Protein AF-A0A2I0T0V7-F1 (afdb_monomer_lite)

Organism: NCBI:txid1758121

pLDDT: mean 85.37, std 17.2, range [38.0, 98.38]

Foldseek 3Di:
DQQPDDQDDDPVCLQVLDGDRPDDDDPLVVVLVSQCSDPDPVSHDDPVRSCVRPVNVPDDDPVVVVVVVVVVVVPDDDD

Secondary structure (DSSP, 8-state):
--SSS-S-SSHHHHHHT----SS---HHHHHHHHHHT-SSGGGSPPHHHHHHSHHHHT---HHHHHHHHHHHHHS----

InterPro domains:
  IPR000719 Protein kinase domain [PS50011] (1-56)
  IPR011009 Protein kinase-like domain superfamily [SSF56112] (1-68)
  IPR051138 PIM Serine/Threonine Kinase [PTHR22984] (1-59)

Radius of gyration: 16.41 Å; chains: 1; bounding box: 50×20×38 Å

Sequence (79 aa):
MVCGDVPFEQDEDIIRGQVFFRRRVSRECQDLIGWCLSMRPSDRPSLEDVFNHPWLQGIHLPQETAEIHLHSLIQEPGK

Structure (mmCIF, N/CA/C/O backbone):
data_AF-A0A2I0T0V7-F1
#
_entry.id   AF-A0A2I0T0V7-F1
#
loop_
_atom_site.group_PDB
_atom_site.id
_atom_site.type_symbol
_atom_site.label_atom_id
_atom_site.label_alt_id
_atom_site.label_comp_id
_atom_site.label_asym_id
_atom_site.label_entity_id
_atom_site.label_seq_id
_atom_site.pdbx_PDB_ins_code
_atom_site.Cartn_x
_atom_site.Cartn_y
_atom_site.Cartn_z
_atom_site.occupancy
_atom_site.B_iso_or_equiv
_atom_site.auth_seq_id
_atom_site.auth_comp_id
_atom_site.auth_asym_id
_atom_site.auth_atom_id
_atom_site.pdbx_PDB_model_num
ATOM 1 N N . MET A 1 1 ? -11.939 -4.349 0.913 1.00 84.06 1 MET A N 1
ATOM 2 C CA . MET A 1 1 ? -11.700 -4.182 2.365 1.00 84.06 1 MET A CA 1
ATOM 3 C C . MET A 1 1 ? -11.665 -2.715 2.804 1.00 84.06 1 MET A C 1
ATOM 5 O O . MET A 1 1 ? -12.599 -2.358 3.490 1.00 84.06 1 MET A O 1
ATOM 9 N N . VAL A 1 2 ? -10.761 -1.818 2.382 1.00 93.25 2 VAL A N 1
ATOM 10 C CA . VAL A 1 2 ? -10.887 -0.378 2.773 1.00 93.25 2 VAL A CA 1
ATOM 11 C C . VAL A 1 2 ? -11.561 0.520 1.723 1.00 93.25 2 VAL A C 1
ATOM 13 O O . VAL A 1 2 ? -12.271 1.459 2.071 1.00 93.25 2 VAL A O 1
ATOM 16 N N . CYS A 1 3 ? -11.428 0.186 0.434 1.00 94.81 3 CYS A N 1
ATOM 17 C CA . CYS A 1 3 ? -12.090 0.906 -0.668 1.00 94.81 3 CYS A CA 1
ATOM 18 C C . CYS A 1 3 ? -13.313 0.173 -1.253 1.00 94.81 3 CYS A C 1
ATOM 20 O O . CYS A 1 3 ? -14.053 0.753 -2.040 1.00 94.81 3 CYS A O 1
ATOM 22 N N . GLY A 1 4 ? -13.544 -1.082 -0.852 1.00 94.31 4 GLY A N 1
ATOM 23 C CA . GLY A 1 4 ? -14.634 -1.926 -1.368 1.00 94.31 4 GLY A CA 1
ATOM 24 C C . GLY A 1 4 ? -14.388 -2.549 -2.749 1.00 94.31 4 GLY A C 1
ATOM 25 O O . GLY A 1 4 ? -15.214 -3.339 -3.179 1.00 94.31 4 GLY A O 1
ATOM 26 N N . ASP A 1 5 ? -13.261 -2.238 -3.389 1.00 94.69 5 ASP A N 1
ATOM 27 C CA . ASP A 1 5 ? -12.879 -2.711 -4.725 1.00 94.69 5 ASP A CA 1
ATOM 28 C C . ASP A 1 5 ? -11.343 -2.842 -4.836 1.00 94.69 5 ASP A C 1
ATOM 30 O O . ASP A 1 5 ? -10.627 -2.445 -3.903 1.00 94.69 5 ASP A O 1
ATOM 34 N N . VAL A 1 6 ? -10.844 -3.411 -5.937 1.00 94.50 6 VAL A N 1
ATOM 35 C CA . VAL A 1 6 ? -9.409 -3.554 -6.241 1.00 94.50 6 VAL A CA 1
ATOM 36 C C . VAL A 1 6 ? -8.783 -2.229 -6.714 1.00 94.50 6 VAL A C 1
ATOM 38 O O . VAL A 1 6 ? -9.480 -1.381 -7.267 1.00 94.50 6 VAL A O 1
ATOM 41 N N . PRO A 1 7 ? -7.473 -2.001 -6.481 1.00 95.12 7 PRO A N 1
ATOM 42 C CA . PRO A 1 7 ? -6.826 -0.731 -6.827 1.00 95.12 7 PRO A CA 1
ATOM 43 C C . PRO A 1 7 ? -6.451 -0.584 -8.313 1.00 95.12 7 PRO A C 1
ATOM 45 O O . PRO A 1 7 ? -6.216 0.541 -8.745 1.00 95.12 7 PRO A O 1
ATOM 48 N N . PHE A 1 8 ? -6.378 -1.683 -9.073 1.00 97.31 8 PHE A N 1
ATOM 49 C CA . PHE A 1 8 ? -5.940 -1.717 -10.473 1.00 97.31 8 PHE A CA 1
ATOM 50 C C . PHE A 1 8 ? -6.924 -2.547 -11.303 1.00 97.31 8 PHE A C 1
ATOM 52 O O . PHE A 1 8 ? -7.302 -3.637 -10.869 1.00 97.31 8 PHE A O 1
ATOM 59 N N . GLU A 1 9 ? -7.332 -2.041 -12.468 1.00 96.44 9 GLU A N 1
ATOM 60 C CA . GLU A 1 9 ? -8.305 -2.711 -13.349 1.00 96.44 9 GLU A CA 1
ATOM 61 C C . GLU A 1 9 ? -7.630 -3.313 -14.588 1.00 96.44 9 GLU A C 1
ATOM 63 O O . GLU A 1 9 ? -8.093 -4.330 -15.106 1.00 96.44 9 GLU A O 1
ATOM 68 N N . GLN A 1 10 ? -6.529 -2.706 -15.044 1.00 97.12 10 GLN A N 1
ATOM 69 C CA . GLN A 1 10 ? -5.768 -3.132 -16.219 1.00 97.12 10 GLN A CA 1
ATOM 70 C C . GLN A 1 10 ? -4.288 -3.353 -15.886 1.00 97.12 10 GLN A C 1
ATOM 72 O O . GLN A 1 10 ? -3.763 -2.826 -14.900 1.00 97.12 10 GLN A O 1
ATOM 77 N N . ASP A 1 11 ? -3.594 -4.102 -16.741 1.00 96.81 11 ASP A N 1
ATOM 78 C CA . ASP A 1 11 ? -2.167 -4.397 -16.580 1.00 96.81 11 ASP A CA 1
ATOM 79 C C . ASP A 1 11 ? -1.324 -3.111 -16.563 1.00 96.81 11 ASP A C 1
ATOM 81 O O . ASP A 1 11 ? -0.358 -2.995 -15.806 1.00 96.81 11 ASP A O 1
ATOM 85 N N . GLU A 1 12 ? -1.714 -2.095 -17.335 1.00 97.62 12 GLU A N 1
ATOM 86 C CA . GLU A 1 12 ? -1.052 -0.792 -17.368 1.00 97.62 12 GLU A CA 1
ATOM 87 C C . GLU A 1 12 ? -1.101 -0.075 -16.014 1.00 97.62 12 GLU A C 1
ATOM 89 O O . GLU A 1 12 ? -0.149 0.624 -15.653 1.00 97.62 12 GLU A O 1
ATOM 94 N N . ASP A 1 13 ? -2.179 -0.248 -15.248 1.00 96.62 13 ASP A N 1
ATOM 95 C CA . ASP A 1 13 ? -2.316 0.351 -13.920 1.00 96.62 13 ASP A CA 1
ATOM 96 C C . ASP 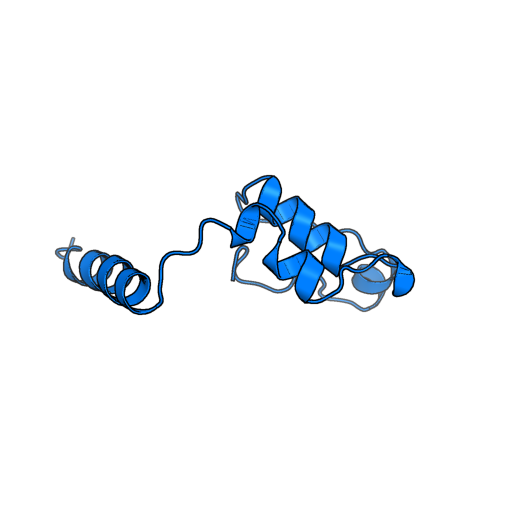A 1 13 ? -1.352 -0.309 -12.929 1.00 96.62 13 ASP A C 1
ATOM 98 O O . ASP A 1 13 ? -0.698 0.377 -12.137 1.00 96.62 13 ASP A O 1
ATOM 102 N N . ILE A 1 14 ? -1.193 -1.633 -13.040 1.00 96.50 14 ILE A N 1
ATOM 103 C CA . ILE A 1 14 ? -0.239 -2.418 -12.249 1.00 96.50 14 ILE A CA 1
ATOM 104 C C . ILE A 1 14 ? 1.194 -1.987 -12.574 1.00 96.50 14 ILE A C 1
ATOM 106 O O . ILE A 1 14 ? 1.990 -1.756 -11.666 1.00 96.50 14 ILE A O 1
ATOM 110 N N . ILE A 1 15 ? 1.523 -1.832 -13.861 1.00 96.25 15 ILE A N 1
ATOM 111 C CA . ILE A 1 15 ? 2.859 -1.412 -14.311 1.00 96.25 15 ILE A CA 1
ATOM 112 C C . ILE A 1 15 ? 3.176 0.022 -13.862 1.00 96.25 15 ILE A C 1
ATOM 114 O O . ILE A 1 15 ? 4.329 0.334 -13.564 1.00 96.25 15 ILE A O 1
ATOM 118 N N . ARG A 1 16 ? 2.175 0.909 -13.793 1.00 95.69 16 ARG A N 1
ATOM 119 C CA . ARG A 1 16 ? 2.350 2.269 -13.255 1.00 95.69 16 ARG A CA 1
ATOM 120 C C . ARG A 1 16 ? 2.524 2.282 -11.738 1.00 95.69 16 ARG A C 1
ATOM 122 O O . ARG A 1 16 ? 3.187 3.185 -11.229 1.00 95.69 16 ARG A O 1
ATOM 129 N N . GLY A 1 17 ? 1.905 1.340 -11.026 1.00 94.25 17 GLY A N 1
ATOM 130 C CA . GLY A 1 17 ? 1.998 1.217 -9.569 1.00 94.25 17 GLY A CA 1
ATOM 131 C C . GLY A 1 17 ? 1.401 2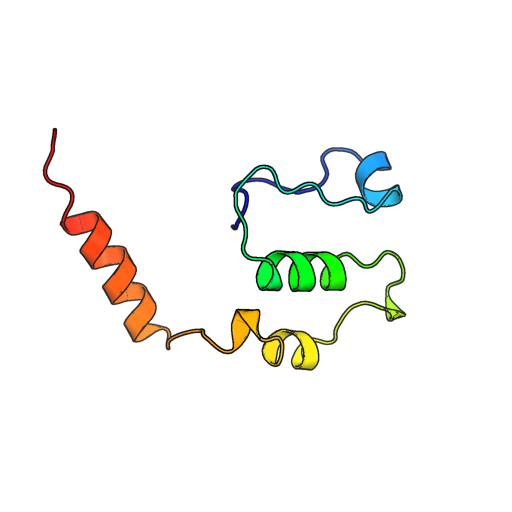.392 -8.791 1.00 94.25 17 GLY A C 1
ATOM 132 O O . GLY A 1 17 ? 1.753 2.605 -7.633 1.00 94.25 17 GLY A O 1
ATOM 133 N N . GLN A 1 18 ? 0.529 3.193 -9.411 1.00 95.00 18 GLN A N 1
ATOM 134 C CA . GLN A 1 18 ? -0.081 4.357 -8.765 1.00 95.00 18 GLN A CA 1
ATOM 135 C C . GLN A 1 18 ? -1.406 3.982 -8.103 1.00 95.00 18 GLN A C 1
ATOM 137 O O . GLN A 1 18 ? -2.389 3.691 -8.777 1.00 95.00 18 GLN A O 1
ATOM 142 N N . VAL A 1 19 ? -1.442 4.020 -6.771 1.00 95.06 19 VAL A N 1
ATOM 143 C CA . VAL A 1 19 ? -2.628 3.659 -5.986 1.00 95.06 19 VAL A CA 1
ATOM 144 C C . VAL A 1 19 ? -3.514 4.882 -5.757 1.00 95.06 19 VAL A C 1
ATOM 146 O O . VAL A 1 19 ? -3.079 5.870 -5.166 1.00 95.06 19 VAL A O 1
ATOM 149 N N . PHE A 1 20 ? -4.784 4.793 -6.159 1.00 94.69 20 PHE A N 1
ATOM 150 C CA . PHE A 1 20 ? -5.789 5.833 -5.921 1.00 94.69 20 PHE A CA 1
ATOM 151 C C . PHE A 1 20 ? -6.839 5.375 -4.902 1.00 94.69 20 PHE A C 1
ATOM 153 O O . PHE A 1 20 ? -7.581 4.416 -5.120 1.00 94.69 20 PHE A O 1
ATOM 160 N N . PHE A 1 21 ? -6.956 6.099 -3.789 1.00 95.44 21 PHE A N 1
ATOM 161 C CA . PHE A 1 21 ? -7.934 5.799 -2.743 1.00 95.44 21 PHE A CA 1
ATOM 162 C C . PHE A 1 21 ? -9.280 6.473 -3.040 1.00 95.44 21 PHE A C 1
ATOM 164 O O . PHE A 1 21 ? -9.469 7.661 -2.789 1.00 95.44 21 PHE A O 1
ATOM 171 N N . ARG A 1 22 ? -10.245 5.695 -3.551 1.00 92.75 22 ARG A N 1
ATOM 172 C CA . ARG A 1 22 ? -11.612 6.159 -3.883 1.00 92.75 22 ARG A CA 1
ATOM 173 C C . ARG A 1 22 ? -12.493 6.440 -2.649 1.00 92.75 2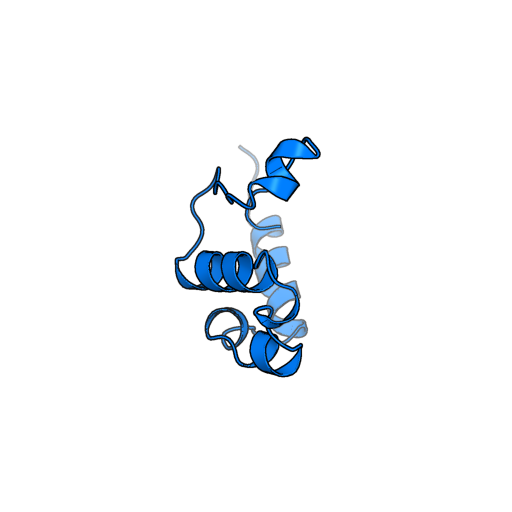2 ARG A C 1
ATOM 175 O O . ARG A 1 22 ? -13.613 6.924 -2.785 1.00 92.75 22 ARG A O 1
ATOM 182 N N . ARG A 1 23 ? -12.016 6.122 -1.439 1.00 93.75 23 ARG A N 1
ATOM 183 C CA . ARG A 1 23 ? -12.694 6.360 -0.151 1.00 93.75 23 ARG A CA 1
ATOM 184 C C . ARG A 1 23 ? -11.745 7.041 0.834 1.00 93.75 23 ARG A C 1
ATOM 186 O O . ARG A 1 23 ? -10.533 7.031 0.642 1.00 93.75 23 ARG A O 1
ATOM 193 N N . ARG A 1 24 ? -12.290 7.601 1.920 1.00 95.56 24 ARG A N 1
ATOM 194 C CA . ARG A 1 24 ? -11.467 8.087 3.037 1.00 95.56 24 ARG A CA 1
ATOM 195 C C . ARG A 1 24 ? -10.816 6.899 3.740 1.00 95.56 24 ARG A C 1
ATOM 197 O O . ARG A 1 24 ? -11.510 6.049 4.285 1.00 95.56 24 ARG A O 1
ATOM 204 N N . VAL A 1 25 ? -9.491 6.881 3.732 1.0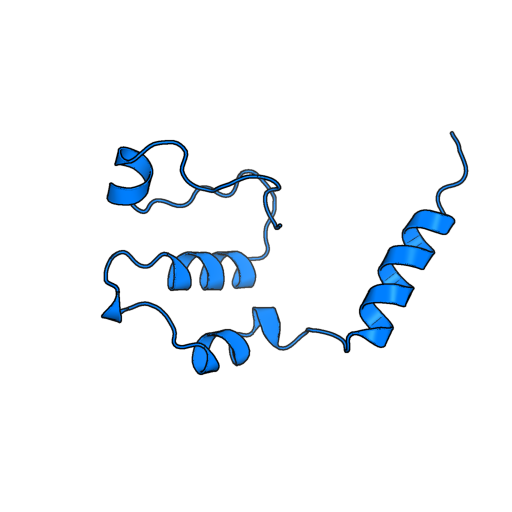0 95.75 25 VAL A N 1
ATOM 205 C CA . VAL A 1 25 ? -8.652 5.858 4.361 1.00 95.75 25 VAL A CA 1
ATOM 206 C C . VAL A 1 25 ? -7.633 6.580 5.240 1.00 95.75 25 VAL A C 1
ATOM 208 O O . VAL A 1 25 ? -7.137 7.638 4.847 1.00 95.75 25 VAL A O 1
ATOM 211 N N . SER A 1 26 ? -7.347 6.063 6.439 1.00 96.06 26 SER A N 1
ATOM 212 C CA . SER A 1 26 ? -6.369 6.690 7.338 1.00 96.06 26 SER A CA 1
ATOM 213 C C . SER A 1 26 ? -4.984 6.727 6.694 1.00 96.06 26 SER A C 1
ATOM 215 O O . SER A 1 26 ? -4.643 5.866 5.883 1.00 96.06 26 SER A O 1
ATOM 217 N N . ARG A 1 27 ? -4.169 7.724 7.054 1.00 96.31 27 ARG A N 1
ATOM 218 C CA . ARG A 1 27 ? -2.829 7.883 6.473 1.00 96.31 27 ARG A CA 1
ATOM 219 C C . ARG A 1 27 ? -1.954 6.649 6.700 1.00 96.31 27 ARG A C 1
ATOM 221 O O . ARG A 1 27 ? -1.275 6.226 5.780 1.00 96.31 27 ARG A O 1
ATOM 228 N N . GLU A 1 28 ? -2.032 6.050 7.882 1.00 96.56 28 GLU A N 1
ATOM 229 C CA . GLU A 1 28 ? -1.290 4.832 8.232 1.00 96.56 28 GLU A CA 1
ATOM 230 C C . GLU A 1 28 ? -1.722 3.634 7.377 1.00 96.56 28 GLU A C 1
ATOM 232 O O . GLU A 1 28 ? -0.895 2.841 6.945 1.00 96.56 28 GLU A O 1
ATOM 237 N N . CYS A 1 29 ? -3.015 3.510 7.072 1.00 96.38 29 CYS A N 1
ATOM 238 C CA . CYS A 1 29 ? -3.490 2.452 6.186 1.00 96.38 29 CYS A CA 1
ATOM 239 C C . CYS A 1 29 ? -3.018 2.672 4.743 1.00 96.38 29 CYS A C 1
ATOM 241 O O . CYS A 1 29 ? -2.607 1.724 4.077 1.00 96.38 29 CYS A O 1
ATOM 243 N N . GLN A 1 30 ? -3.059 3.922 4.263 1.00 97.44 30 GLN A N 1
ATOM 244 C CA . GLN A 1 30 ? -2.545 4.269 2.935 1.00 97.44 30 GLN A CA 1
ATOM 245 C C . GLN A 1 30 ? -1.049 3.963 2.820 1.00 97.44 30 GLN A C 1
ATOM 247 O O . GLN A 1 30 ? -0.627 3.421 1.802 1.00 97.44 30 GLN A O 1
ATOM 252 N N . ASP A 1 31 ? -0.281 4.273 3.866 1.00 97.56 31 ASP A N 1
ATOM 253 C CA . ASP A 1 31 ? 1.156 4.010 3.947 1.00 97.56 31 ASP A CA 1
ATOM 254 C C . ASP A 1 31 ? 1.460 2.510 3.843 1.00 97.56 31 ASP A C 1
ATOM 256 O O . ASP A 1 31 ? 2.187 2.093 2.943 1.00 97.56 31 ASP A O 1
ATOM 260 N N . LEU A 1 32 ? 0.793 1.680 4.653 1.00 97.69 32 LEU A N 1
ATOM 261 C CA . LEU A 1 32 ? 0.963 0.227 4.598 1.00 97.69 32 LEU A CA 1
ATOM 262 C C . LEU A 1 32 ? 0.577 -0.360 3.232 1.00 97.69 32 LEU A C 1
ATOM 264 O O . LEU A 1 32 ? 1.287 -1.208 2.694 1.00 97.69 32 LEU A O 1
ATOM 268 N N . ILE A 1 33 ? -0.544 0.087 2.653 1.00 97.81 33 ILE A N 1
ATOM 269 C CA . ILE A 1 33 ? -0.982 -0.362 1.323 1.00 97.81 33 ILE A CA 1
ATOM 270 C C . ILE A 1 33 ? 0.055 0.024 0.263 1.00 97.81 33 ILE A C 1
ATOM 272 O O . ILE A 1 33 ? 0.412 -0.812 -0.567 1.00 97.81 33 ILE A O 1
ATOM 276 N N . GLY A 1 34 ? 0.556 1.261 0.302 1.00 97.50 34 GLY A N 1
ATOM 277 C CA . GLY A 1 34 ? 1.603 1.734 -0.599 1.00 97.50 34 GLY A CA 1
ATOM 278 C C . GLY A 1 34 ? 2.889 0.921 -0.465 1.00 97.50 34 GLY A C 1
ATOM 279 O O . GLY A 1 34 ? 3.455 0.501 -1.472 1.00 97.50 34 GLY A O 1
ATOM 280 N N . TRP A 1 35 ? 3.305 0.620 0.765 1.00 98.00 35 TRP A N 1
ATOM 281 C CA . TRP A 1 35 ? 4.505 -0.164 1.036 1.00 98.00 35 TRP A CA 1
ATOM 282 C C . TRP A 1 35 ? 4.402 -1.588 0.471 1.00 98.00 35 TRP A C 1
ATOM 284 O O . TRP A 1 35 ? 5.292 -2.040 -0.255 1.00 98.00 35 TRP A O 1
ATOM 294 N N . CYS A 1 36 ? 3.273 -2.265 0.697 1.00 98.00 36 CYS A N 1
ATOM 295 C CA . CYS A 1 36 ? 2.989 -3.590 0.137 1.00 98.00 36 CYS A CA 1
ATOM 296 C C . CYS A 1 36 ? 2.948 -3.606 -1.399 1.00 98.00 36 CYS A C 1
ATOM 298 O O . CYS A 1 36 ? 3.333 -4.601 -2.019 1.00 98.00 36 CYS A O 1
ATOM 300 N N . LEU A 1 37 ? 2.495 -2.514 -2.018 1.00 97.62 37 LEU A N 1
ATOM 301 C CA . LEU A 1 37 ? 2.391 -2.363 -3.472 1.00 97.62 37 LEU A CA 1
ATOM 302 C C . LEU A 1 37 ? 3.645 -1.739 -4.105 1.00 97.62 37 LEU A C 1
ATOM 304 O O . LEU A 1 37 ? 3.609 -1.327 -5.263 1.00 97.62 37 LEU A O 1
ATOM 308 N N . SER A 1 38 ? 4.773 -1.721 -3.385 1.00 97.31 38 SER A N 1
ATOM 309 C CA . SER A 1 38 ? 6.053 -1.264 -3.924 1.00 97.31 38 SER A CA 1
ATOM 310 C C . SER A 1 38 ? 6.422 -2.002 -5.216 1.00 97.31 38 SER A C 1
ATOM 312 O O . SER A 1 38 ? 6.386 -3.240 -5.295 1.00 97.31 38 SER A O 1
ATOM 314 N N . MET A 1 39 ? 6.821 -1.218 -6.225 1.00 95.88 39 MET A N 1
ATOM 315 C CA . MET A 1 39 ? 7.166 -1.704 -7.566 1.00 95.88 39 MET A CA 1
ATOM 316 C C . MET A 1 39 ? 8.317 -2.706 -7.542 1.00 95.88 39 MET A C 1
ATOM 318 O O . MET A 1 39 ? 8.275 -3.729 -8.225 1.00 95.88 39 MET A O 1
ATOM 322 N N . ARG A 1 40 ? 9.348 -2.428 -6.738 1.00 96.88 40 ARG A N 1
ATOM 323 C CA . ARG A 1 40 ? 10.457 -3.356 -6.527 1.00 96.88 40 ARG A CA 1
ATOM 324 C C . ARG A 1 40 ? 10.072 -4.356 -5.436 1.00 96.88 40 ARG A C 1
ATOM 326 O O . ARG A 1 40 ? 9.755 -3.926 -4.329 1.00 96.88 40 ARG A O 1
ATOM 333 N N . PRO A 1 41 ? 10.154 -5.673 -5.693 1.00 97.25 41 PRO A N 1
ATOM 334 C CA . PRO A 1 41 ? 9.851 -6.680 -4.677 1.00 97.25 41 PRO A CA 1
ATOM 335 C C . PRO A 1 41 ? 10.701 -6.554 -3.408 1.00 97.25 41 PRO A C 1
ATOM 337 O O . PRO A 1 41 ? 10.199 -6.829 -2.327 1.00 97.25 41 PRO A O 1
ATOM 340 N N . SER A 1 42 ? 11.954 -6.104 -3.534 1.00 98.06 42 SER A N 1
ATOM 341 C CA . SER A 1 42 ? 12.872 -5.874 -2.409 1.00 98.06 42 SER A CA 1
ATOM 342 C C . SER A 1 42 ? 12.427 -4.774 -1.449 1.00 98.06 42 SER A C 1
ATOM 344 O O . SER A 1 42 ? 12.898 -4.740 -0.320 1.00 98.06 42 SER A O 1
ATOM 346 N N . ASP A 1 43 ? 11.568 -3.864 -1.907 1.00 98.06 43 ASP A N 1
ATOM 347 C CA . ASP A 1 43 ? 11.116 -2.719 -1.117 1.00 98.06 43 ASP A CA 1
ATOM 348 C C . ASP A 1 43 ? 9.825 -3.043 -0.356 1.00 98.06 43 ASP A C 1
ATOM 350 O O . ASP A 1 43 ? 9.370 -2.240 0.455 1.00 98.06 43 ASP A O 1
ATOM 354 N N . ARG A 1 44 ? 9.218 -4.207 -0.625 1.00 98.38 44 ARG A N 1
ATOM 355 C CA . ARG A 1 44 ? 8.007 -4.663 0.058 1.00 98.38 44 ARG A CA 1
ATOM 356 C C . ARG A 1 44 ? 8.347 -5.116 1.482 1.00 98.38 44 ARG A C 1
ATOM 358 O O . ARG A 1 44 ? 9.406 -5.712 1.683 1.00 98.38 44 ARG A O 1
ATOM 365 N N . PRO A 1 45 ? 7.447 -4.888 2.450 1.00 98.31 45 PRO A N 1
ATOM 366 C CA . PRO A 1 45 ? 7.659 -5.322 3.822 1.00 98.31 45 PRO A CA 1
ATOM 367 C C . PRO A 1 45 ? 7.679 -6.846 3.925 1.00 98.31 45 PRO A C 1
ATOM 369 O O . PRO A 1 45 ? 6.972 -7.548 3.192 1.00 98.31 45 PRO A O 1
ATOM 372 N N . SER A 1 46 ? 8.436 -7.361 4.892 1.00 98.25 46 SER A N 1
ATOM 373 C CA . SER A 1 46 ? 8.226 -8.724 5.373 1.00 98.25 46 SER A CA 1
ATOM 374 C C . SER A 1 46 ? 6.895 -8.827 6.130 1.00 98.25 46 SER A C 1
ATOM 376 O O . SER A 1 46 ? 6.278 -7.828 6.494 1.00 98.25 46 SER A O 1
ATOM 378 N N . LEU A 1 47 ? 6.438 -10.047 6.416 1.00 97.31 47 LEU A N 1
ATOM 379 C CA . LEU A 1 47 ? 5.249 -10.222 7.258 1.00 97.31 47 LEU A CA 1
ATOM 380 C C . LEU A 1 47 ? 5.455 -9.652 8.668 1.00 97.31 47 LEU A C 1
ATOM 382 O O . LEU A 1 47 ? 4.527 -9.072 9.222 1.00 97.31 47 LEU A O 1
ATOM 386 N N . GLU A 1 48 ? 6.658 -9.788 9.230 1.00 96.94 48 GLU A N 1
ATOM 387 C CA . GLU A 1 48 ? 7.009 -9.211 10.531 1.00 96.94 48 GLU A CA 1
ATOM 388 C C . GLU A 1 48 ? 6.896 -7.682 10.504 1.00 96.94 48 GLU A C 1
ATOM 390 O O . GLU A 1 48 ? 6.266 -7.095 11.382 1.00 96.94 48 GLU A O 1
ATOM 395 N N . ASP A 1 49 ? 7.414 -7.046 9.453 1.00 97.56 49 ASP A N 1
ATOM 396 C CA . ASP A 1 49 ? 7.288 -5.602 9.250 1.00 97.56 49 ASP A CA 1
ATOM 397 C C . ASP A 1 49 ? 5.822 -5.158 9.149 1.00 97.56 49 ASP A C 1
ATOM 399 O O . ASP A 1 49 ? 5.430 -4.162 9.757 1.00 97.56 49 ASP A O 1
ATOM 403 N N . VAL A 1 50 ? 4.992 -5.919 8.421 1.00 96.44 50 VAL A N 1
ATOM 404 C CA . VAL A 1 50 ? 3.549 -5.659 8.314 1.00 96.44 50 VAL A CA 1
ATOM 405 C C . VAL A 1 50 ? 2.899 -5.708 9.694 1.00 96.44 50 VAL A C 1
ATOM 407 O O . VAL A 1 50 ? 2.206 -4.761 10.060 1.00 96.44 50 VAL A O 1
ATOM 410 N N . PHE A 1 51 ? 3.131 -6.766 10.479 1.00 93.88 51 PHE A N 1
ATOM 411 C CA . PHE A 1 51 ? 2.548 -6.890 11.819 1.00 93.88 51 PHE A CA 1
ATOM 412 C C . PHE A 1 51 ? 3.000 -5.775 12.761 1.00 93.88 51 PHE A C 1
ATOM 414 O O . PHE A 1 51 ? 2.200 -5.314 13.571 1.00 93.88 51 PHE A O 1
ATOM 421 N N . ASN A 1 52 ? 4.238 -5.302 12.626 1.00 94.88 52 ASN A N 1
ATOM 422 C CA . ASN A 1 52 ? 4.784 -4.202 13.418 1.00 94.88 52 ASN A CA 1
ATOM 423 C C . ASN A 1 52 ? 4.351 -2.806 12.932 1.00 94.88 52 ASN A C 1
ATOM 425 O O . ASN A 1 52 ? 4.621 -1.810 13.605 1.00 94.88 52 ASN A O 1
ATOM 429 N N . HIS A 1 53 ? 3.659 -2.704 11.794 1.00 96.38 53 HIS A N 1
ATOM 430 C CA . HIS A 1 53 ? 3.209 -1.425 11.261 1.00 96.38 53 HIS A CA 1
ATOM 431 C C . HIS A 1 53 ? 2.129 -0.787 12.165 1.00 96.38 53 HIS A C 1
ATOM 433 O O . HIS A 1 53 ? 1.175 -1.478 12.540 1.00 96.38 53 HIS A O 1
ATOM 439 N N . PRO A 1 54 ? 2.183 0.535 12.458 1.00 94.06 54 PRO A N 1
ATOM 440 C CA . PRO A 1 54 ? 1.249 1.211 13.371 1.00 94.06 54 PRO A CA 1
ATOM 441 C C . PRO A 1 54 ? -0.234 0.943 13.090 1.00 94.06 54 PRO A C 1
ATOM 443 O O . PRO A 1 54 ? -1.028 0.799 14.014 1.00 94.06 54 PRO A O 1
ATOM 446 N N . TRP A 1 55 ? -0.595 0.795 11.812 1.00 94.38 55 TRP A N 1
ATOM 447 C CA . TRP A 1 55 ? -1.967 0.488 11.403 1.00 94.38 55 TRP A CA 1
ATOM 448 C C . TRP A 1 55 ? -2.515 -0.841 11.960 1.00 94.38 55 TRP A C 1
ATOM 450 O O . TRP A 1 55 ? -3.710 -0.930 12.230 1.00 94.38 55 TRP A O 1
ATOM 460 N N . LEU A 1 56 ? -1.670 -1.866 12.141 1.00 91.62 56 LEU A N 1
ATOM 461 C CA . LEU A 1 56 ? -2.081 -3.174 12.680 1.00 91.62 56 LEU A CA 1
ATOM 462 C C . LEU A 1 56 ? -1.872 -3.301 14.195 1.00 91.62 56 LEU A C 1
ATOM 464 O O . LEU A 1 56 ? -2.453 -4.185 14.818 1.00 91.62 56 LEU A O 1
ATOM 468 N N . GLN A 1 57 ? -1.098 -2.407 14.808 1.00 84.12 57 GLN A N 1
ATOM 469 C CA . GLN A 1 57 ? -0.816 -2.440 16.247 1.00 84.12 57 GLN A CA 1
ATOM 470 C C . GLN A 1 57 ? -2.043 -2.107 17.119 1.00 84.12 57 GLN A C 1
ATOM 472 O O . GLN A 1 57 ? -2.051 -2.409 18.308 1.00 84.12 57 GLN A O 1
ATOM 477 N N . GLY A 1 58 ? -3.096 -1.519 16.540 1.00 70.94 58 GLY A N 1
ATOM 478 C CA . GLY A 1 58 ? -4.367 -1.235 17.219 1.00 70.94 58 GLY A CA 1
ATOM 479 C C . GLY A 1 58 ? -5.436 -2.328 17.085 1.00 70.94 58 GLY A C 1
ATOM 480 O O . GLY A 1 58 ? -6.601 -2.066 17.386 1.00 70.94 58 GLY A O 1
ATOM 481 N N . ILE A 1 59 ? -5.098 -3.519 16.574 1.00 70.19 59 ILE A N 1
ATOM 482 C CA . ILE A 1 59 ? -6.087 -4.585 16.372 1.00 70.19 59 ILE A CA 1
ATOM 483 C C . ILE A 1 59 ? -6.464 -5.221 17.713 1.00 70.19 59 ILE A C 1
ATOM 485 O O . ILE A 1 59 ? -5.666 -5.898 18.358 1.00 70.19 59 ILE A O 1
ATOM 489 N N . HIS A 1 60 ? -7.724 -5.018 18.088 1.00 61.12 60 HIS A N 1
ATOM 490 C CA . HIS A 1 60 ? -8.392 -5.704 19.187 1.00 61.12 60 HIS A CA 1
ATOM 491 C C . HIS A 1 60 ? -8.533 -7.208 18.909 1.00 61.12 60 HIS A C 1
ATOM 493 O O . HIS A 1 60 ? -8.680 -7.625 17.756 1.00 61.12 60 HIS A O 1
ATOM 499 N N . LEU A 1 61 ? -8.495 -8.028 19.965 1.00 58.88 61 LEU A N 1
ATOM 500 C CA . LEU A 1 61 ? -8.524 -9.487 19.841 1.00 58.88 61 LEU A CA 1
ATOM 501 C C . LEU A 1 61 ? -9.799 -9.974 19.119 1.00 58.88 61 LEU A C 1
ATOM 503 O O . LEU A 1 61 ? -10.844 -9.326 19.208 1.00 58.88 61 LEU A O 1
ATOM 507 N N . PRO A 1 62 ? -9.759 -11.150 18.458 1.00 60.03 62 PRO A N 1
ATOM 508 C CA . PRO A 1 62 ? -10.860 -11.649 17.625 1.00 60.03 62 PRO A CA 1
ATOM 509 C C . PRO A 1 62 ? -12.232 -11.717 18.316 1.00 60.03 62 PRO A C 1
ATOM 511 O O . PRO A 1 62 ? -13.260 -11.591 17.654 1.00 60.03 62 PRO A O 1
ATOM 514 N N . GLN A 1 63 ? -12.258 -11.916 19.639 1.00 54.62 63 GLN A N 1
ATOM 515 C CA . GLN A 1 63 ? -13.495 -11.931 20.430 1.00 54.62 63 GLN A CA 1
ATOM 516 C C . GLN A 1 63 ? -14.147 -10.542 20.511 1.00 54.62 63 GLN A C 1
ATOM 518 O O . GLN A 1 63 ? -15.357 -10.430 20.342 1.00 54.62 63 GLN A O 1
ATOM 523 N N . GLU A 1 64 ? -13.358 -9.476 20.647 1.00 58.06 64 GLU A N 1
ATOM 524 C CA . GLU A 1 64 ? -13.862 -8.099 20.733 1.00 58.06 64 GLU A CA 1
ATOM 525 C C . GLU A 1 64 ? -14.370 -7.594 19.372 1.00 58.06 64 GLU A C 1
ATOM 527 O O . GLU A 1 64 ? -15.351 -6.853 19.292 1.00 58.06 64 GLU A O 1
ATOM 532 N N . THR A 1 65 ? -13.752 -8.024 18.265 1.00 61.75 65 THR A N 1
ATOM 533 C CA . THR A 1 65 ? -14.141 -7.572 16.918 1.00 61.75 65 THR A CA 1
ATOM 534 C C . THR A 1 65 ? -15.516 -8.102 16.493 1.00 61.75 65 THR A C 1
ATOM 536 O O . THR A 1 65 ? -16.286 -7.371 15.862 1.00 61.75 65 THR A O 1
ATOM 539 N N . ALA A 1 66 ? -15.833 -9.358 16.837 1.00 61.72 66 ALA A N 1
ATOM 540 C CA . ALA A 1 66 ? -17.115 -9.989 16.518 1.00 61.72 66 ALA A CA 1
ATOM 541 C C . ALA A 1 66 ? -18.279 -9.354 17.297 1.00 61.72 66 ALA A C 1
ATOM 543 O O . ALA A 1 66 ? -19.342 -9.114 16.723 1.00 61.72 66 ALA A O 1
ATOM 544 N N . GLU A 1 67 ? -18.063 -9.025 18.573 1.00 58.47 67 GLU A N 1
ATOM 545 C CA . GLU A 1 67 ? -19.067 -8.380 19.423 1.00 58.47 67 GLU A CA 1
ATOM 546 C C . GLU A 1 67 ? -19.388 -6.956 18.937 1.00 58.47 67 GLU A C 1
ATOM 548 O O . GLU A 1 67 ? -20.557 -6.623 18.740 1.00 58.47 67 GLU A O 1
ATOM 553 N N . ILE A 1 68 ? -18.375 -6.131 18.639 1.00 61.59 68 ILE A N 1
ATOM 554 C CA . ILE A 1 68 ? -18.568 -4.727 18.224 1.00 61.59 68 ILE A CA 1
ATOM 555 C C . ILE A 1 68 ? -19.343 -4.614 16.900 1.00 61.59 68 ILE A C 1
ATOM 557 O O . ILE A 1 68 ? -20.287 -3.824 16.786 1.00 61.59 68 ILE A O 1
ATOM 561 N N . HIS A 1 69 ? -18.966 -5.394 15.882 1.00 65.25 69 HIS A N 1
ATOM 562 C CA . HIS A 1 69 ? -19.622 -5.314 14.573 1.00 65.25 69 HIS A CA 1
ATOM 563 C C . HIS A 1 69 ? -21.037 -5.901 14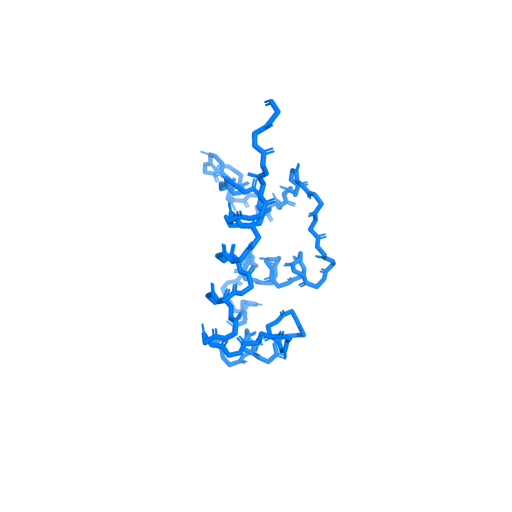.594 1.00 65.25 69 HIS A C 1
ATOM 565 O O . HIS A 1 69 ? -21.937 -5.342 13.966 1.00 65.25 69 HIS A O 1
ATOM 571 N N . LEU A 1 70 ? -21.264 -6.991 15.334 1.00 61.06 70 LEU A N 1
ATOM 572 C CA . LEU A 1 70 ? -22.580 -7.622 15.397 1.00 61.06 70 LEU A CA 1
ATOM 573 C C . LEU A 1 70 ? -23.578 -6.789 16.215 1.00 61.06 70 LEU A C 1
ATOM 575 O O . LEU A 1 70 ? -24.724 -6.637 15.795 1.00 61.06 70 LEU A O 1
ATOM 579 N N . HIS A 1 71 ? -23.149 -6.176 17.325 1.00 59.62 71 HIS A N 1
ATOM 580 C CA . HIS A 1 71 ? -24.012 -5.289 18.114 1.00 59.62 71 HIS A CA 1
ATOM 581 C C . HIS A 1 71 ? -24.476 -4.057 17.327 1.00 59.62 71 HIS A C 1
ATOM 583 O O . HIS A 1 71 ? -25.623 -3.640 17.472 1.00 59.62 71 HIS A O 1
ATOM 589 N N . SER A 1 72 ? -23.6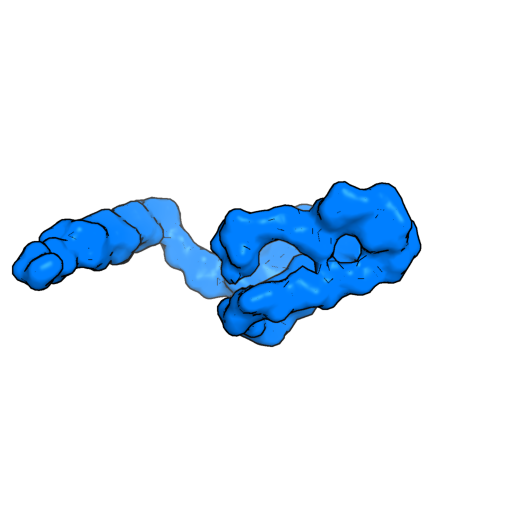20 -3.523 16.454 1.00 57.97 72 SER A N 1
ATOM 590 C CA . SER A 1 72 ? -23.946 -2.377 15.596 1.00 57.97 72 SER A CA 1
ATOM 591 C C . SER A 1 72 ? -25.013 -2.726 14.546 1.00 57.97 72 SER A C 1
ATOM 593 O O . SER A 1 72 ? -25.900 -1.926 14.276 1.00 57.97 72 SER A O 1
ATOM 595 N N . LEU A 1 73 ? -24.974 -3.944 13.992 1.00 60.03 73 LEU A N 1
ATOM 596 C CA . LEU A 1 73 ? -25.966 -4.441 13.024 1.00 60.03 73 LEU A CA 1
ATOM 597 C C . LEU A 1 73 ? -27.325 -4.762 13.664 1.00 60.03 73 LEU A C 1
ATOM 599 O O . LEU A 1 73 ? -28.349 -4.696 12.992 1.00 60.03 73 LEU A O 1
ATOM 603 N N . ILE A 1 74 ? -27.342 -5.110 14.952 1.00 59.59 74 ILE A N 1
ATOM 604 C CA . ILE A 1 74 ? -28.572 -5.404 15.707 1.00 59.59 74 ILE A CA 1
ATOM 605 C C . ILE A 1 74 ? -29.273 -4.112 16.168 1.00 59.59 74 ILE A C 1
ATOM 607 O O . ILE A 1 74 ? -30.475 -4.125 16.426 1.00 59.59 74 ILE A O 1
ATOM 611 N N . GLN A 1 75 ? -28.545 -2.994 16.270 1.00 55.78 75 GLN A N 1
ATOM 612 C CA . GLN A 1 75 ? -29.074 -1.729 16.787 1.00 55.78 75 GLN A CA 1
ATOM 613 C C . GLN A 1 75 ? -29.730 -0.813 15.749 1.00 55.78 75 GLN A C 1
ATOM 615 O O . GLN A 1 75 ? -30.332 0.160 16.184 1.00 55.78 75 GLN A O 1
ATOM 620 N N . GLU A 1 76 ? -29.678 -1.093 14.441 1.00 50.34 76 GLU A N 1
ATOM 621 C CA . GLU A 1 76 ? -30.425 -0.329 13.424 1.00 50.34 76 GLU A CA 1
ATOM 622 C C . GLU A 1 76 ? -31.926 -0.691 13.490 1.00 50.34 76 GLU A C 1
ATOM 624 O O . GLU A 1 76 ? -32.321 -1.751 12.990 1.00 50.34 76 GLU A O 1
ATOM 629 N N . PRO A 1 77 ? -32.810 0.140 14.084 1.00 47.88 77 PRO A N 1
ATOM 630 C CA . PRO A 1 77 ? -34.242 -0.088 14.008 1.00 47.88 77 PRO A CA 1
ATOM 631 C C . PRO A 1 77 ? -34.721 0.492 12.675 1.00 47.88 77 PRO A C 1
ATOM 633 O O . PRO A 1 77 ? -34.382 1.621 12.322 1.00 47.88 77 PRO A O 1
ATOM 636 N N . GLY A 1 78 ? -35.518 -0.281 11.940 1.00 55.31 78 GLY A N 1
ATOM 637 C CA . GLY A 1 78 ? -36.058 0.120 10.644 1.00 55.31 78 GLY A CA 1
ATOM 638 C C . GLY A 1 78 ? -36.547 1.572 10.605 1.00 55.31 78 GLY A C 1
ATOM 639 O O . GLY A 1 78 ? -37.338 2.007 11.447 1.00 55.31 78 GLY A O 1
ATOM 640 N N . LYS A 1 79 ? -36.077 2.299 9.595 1.00 38.00 79 LYS A N 1
ATOM 641 C CA . LYS A 1 79 ? -36.763 3.462 9.043 1.00 38.00 79 LYS A CA 1
ATOM 642 C C . LYS A 1 79 ? -37.224 3.129 7.639 1.00 38.00 79 LYS A C 1
ATOM 644 O O . LYS A 1 79 ? -36.407 2.552 6.889 1.00 38.00 79 LYS A O 1
#